Protein AF-A0A6L5ZNS9-F1 (afdb_monomer_lite)

Sequence (73 aa):
MTEAAAIALDPRSPRARLINFFDNGEFVTITPEDDRGVLAAVGRANGTNVVAFITDPTVQGGAMGSEGCRAIV

Structure (mmCIF, N/CA/C/O backbone):
data_AF-A0A6L5ZNS9-F1
#
_entry.id   AF-A0A6L5ZNS9-F1
#
loop_
_atom_site.group_PDB
_atom_site.id
_atom_site.type_symbol
_atom_site.label_atom_id
_atom_site.label_alt_id
_atom_site.label_comp_id
_atom_site.label_asym_id
_atom_site.label_entity_id
_atom_site.label_seq_id
_atom_site.pdbx_PDB_ins_code
_atom_site.Cartn_x
_atom_site.Cartn_y
_atom_site.Cartn_z
_atom_site.occupancy
_atom_site.B_iso_or_equiv
_atom_site.auth_seq_id
_atom_site.auth_comp_id
_atom_site.auth_asym_id
_atom_site.auth_atom_id
_atom_site.pdbx_PDB_model_num
ATOM 1 N N . MET A 1 1 ? 16.615 31.170 -4.028 1.00 43.28 1 MET A N 1
ATOM 2 C CA . MET A 1 1 ? 15.879 30.197 -3.198 1.00 43.28 1 MET A CA 1
ATOM 3 C C . MET A 1 1 ? 15.270 29.202 -4.165 1.00 43.28 1 MET A C 1
ATOM 5 O O . MET A 1 1 ? 14.243 29.496 -4.753 1.00 43.28 1 MET A O 1
ATOM 9 N N . THR A 1 2 ? 16.007 28.141 -4.490 1.00 41.91 2 THR A N 1
ATOM 10 C CA . THR A 1 2 ? 15.592 27.174 -5.514 1.00 41.91 2 THR A CA 1
ATOM 11 C C . THR A 1 2 ? 14.689 26.156 -4.839 1.00 41.91 2 THR A C 1
ATOM 13 O O . THR A 1 2 ? 15.147 25.401 -3.986 1.00 41.91 2 THR A O 1
ATOM 16 N N . GLU A 1 3 ? 13.404 26.194 -5.163 1.00 48.19 3 GLU A N 1
ATOM 17 C CA . GLU A 1 3 ? 12.426 25.225 -4.686 1.00 48.19 3 GLU A CA 1
ATOM 18 C C . GLU A 1 3 ? 12.649 23.917 -5.447 1.00 48.19 3 GLU A C 1
ATOM 2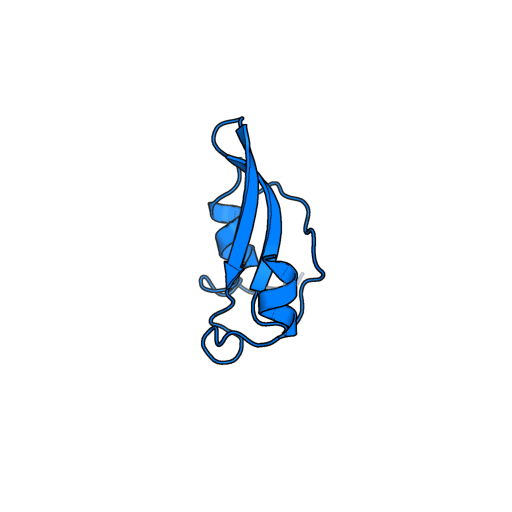0 O O . GLU A 1 3 ? 12.553 23.869 -6.675 1.00 48.19 3 GLU A O 1
ATOM 25 N N . ALA A 1 4 ? 13.053 22.870 -4.727 1.00 51.34 4 ALA A N 1
ATOM 26 C CA . ALA A 1 4 ? 13.150 21.537 -5.293 1.00 51.34 4 ALA A CA 1
ATOM 27 C C . ALA A 1 4 ? 11.726 21.081 -5.618 1.00 51.34 4 ALA A C 1
ATOM 29 O O . ALA A 1 4 ? 10.926 20.868 -4.709 1.00 51.34 4 ALA A O 1
ATOM 30 N N . ALA A 1 5 ? 11.404 20.977 -6.908 1.00 49.34 5 ALA A N 1
ATOM 31 C CA . ALA A 1 5 ? 10.142 20.409 -7.353 1.00 49.34 5 ALA A CA 1
ATOM 32 C C . ALA A 1 5 ? 9.955 19.050 -6.665 1.00 49.34 5 ALA A C 1
ATOM 34 O O . ALA A 1 5 ? 10.790 18.156 -6.821 1.00 49.34 5 ALA A O 1
ATOM 35 N N . ALA A 1 6 ? 8.894 18.918 -5.866 1.00 57.84 6 ALA A N 1
ATOM 36 C CA . ALA A 1 6 ? 8.529 17.646 -5.270 1.00 57.84 6 ALA A CA 1
ATOM 37 C C . ALA A 1 6 ? 8.408 16.624 -6.406 1.00 57.84 6 ALA A C 1
ATOM 39 O O . ALA A 1 6 ? 7.619 16.816 -7.333 1.00 57.84 6 ALA A O 1
ATOM 40 N N . ILE A 1 7 ? 9.238 15.579 -6.377 1.00 59.47 7 ILE A N 1
ATOM 41 C CA . ILE A 1 7 ? 9.159 14.506 -7.365 1.00 59.47 7 ILE A CA 1
ATOM 42 C C . ILE A 1 7 ? 7.767 13.901 -7.212 1.00 59.47 7 ILE A C 1
ATOM 44 O O . ILE A 1 7 ? 7.451 13.322 -6.172 1.00 59.47 7 ILE A O 1
ATOM 48 N N . ALA A 1 8 ? 6.920 14.098 -8.222 1.00 76.75 8 ALA A N 1
ATOM 49 C CA . ALA A 1 8 ? 5.584 13.533 -8.231 1.00 76.75 8 ALA A CA 1
ATOM 50 C C . ALA A 1 8 ? 5.711 12.009 -8.130 1.00 76.75 8 ALA A C 1
ATOM 52 O O . ALA A 1 8 ? 6.348 11.371 -8.970 1.00 76.75 8 ALA A O 1
ATOM 53 N N . LEU A 1 9 ? 5.148 11.445 -7.064 1.00 85.50 9 LEU A N 1
ATOM 54 C CA . LEU A 1 9 ? 5.168 10.012 -6.816 1.00 85.50 9 LEU A CA 1
ATOM 55 C C . LEU A 1 9 ? 4.421 9.302 -7.957 1.00 85.50 9 LEU A C 1
ATOM 57 O O . LEU A 1 9 ? 3.326 9.735 -8.320 1.00 85.50 9 LEU A O 1
ATOM 61 N N . ASP A 1 10 ? 4.998 8.235 -8.529 1.00 92.19 10 ASP A N 1
ATOM 62 C CA . ASP A 1 10 ? 4.336 7.479 -9.603 1.00 92.19 10 ASP A CA 1
ATOM 63 C C . ASP A 1 10 ? 2.937 7.058 -9.114 1.00 92.19 10 ASP A C 1
ATOM 65 O O . ASP A 1 10 ? 2.835 6.434 -8.049 1.00 92.19 10 ASP A O 1
ATOM 69 N N . PRO A 1 11 ? 1.853 7.380 -9.846 1.00 94.31 11 PRO A N 1
ATOM 70 C CA . PRO A 1 11 ? 0.490 7.066 -9.416 1.00 94.31 11 PRO A CA 1
ATOM 71 C C . PRO A 1 11 ? 0.245 5.560 -9.251 1.00 94.31 11 PRO A C 1
ATOM 73 O O . PRO A 1 11 ? -0.699 5.152 -8.574 1.00 94.31 11 PRO A O 1
ATOM 76 N N . ARG A 1 12 ? 1.085 4.720 -9.866 1.00 95.00 12 ARG A N 1
ATOM 77 C CA . ARG A 1 12 ? 1.046 3.260 -9.748 1.00 95.00 12 ARG A CA 1
ATOM 78 C C . ARG A 1 12 ? 1.767 2.755 -8.505 1.00 95.00 12 ARG A C 1
ATOM 80 O O . ARG A 1 12 ? 1.505 1.619 -8.115 1.00 95.00 12 ARG A O 1
ATOM 87 N N . SER A 1 13 ? 2.641 3.564 -7.898 1.00 94.75 13 SER A N 1
ATOM 88 C CA . SER A 1 13 ? 3.399 3.158 -6.715 1.00 94.75 13 SER A CA 1
ATOM 89 C C . SER A 1 13 ? 2.450 2.709 -5.594 1.00 94.75 13 SER A C 1
ATOM 91 O O . SER A 1 13 ? 1.393 3.323 -5.387 1.00 94.75 13 SER A O 1
ATOM 93 N N . PRO A 1 14 ? 2.805 1.661 -4.834 1.00 96.75 14 PRO A N 1
ATOM 94 C CA . PRO A 1 14 ? 2.003 1.209 -3.709 1.00 96.75 14 PRO A CA 1
ATOM 95 C C . PRO A 1 14 ? 1.744 2.329 -2.708 1.00 96.75 14 PRO A C 1
ATOM 97 O O . PRO A 1 14 ? 0.615 2.499 -2.261 1.00 96.75 14 PRO A O 1
ATOM 100 N N . ARG A 1 15 ? 2.758 3.157 -2.431 1.00 96.12 15 ARG A N 1
ATOM 101 C CA . ARG A 1 15 ? 2.646 4.290 -1.512 1.00 96.12 15 ARG A CA 1
ATOM 102 C C . ARG A 1 15 ? 1.605 5.313 -1.969 1.00 96.12 15 ARG A C 1
ATOM 104 O O . ARG A 1 15 ? 0.751 5.675 -1.167 1.00 96.12 15 ARG A O 1
ATOM 111 N N . ALA A 1 16 ? 1.614 5.735 -3.238 1.00 96.12 16 ALA A N 1
ATOM 112 C CA . ALA A 1 16 ? 0.603 6.665 -3.756 1.00 96.12 16 ALA A CA 1
ATOM 113 C C . ALA A 1 16 ? -0.812 6.094 -3.595 1.00 96.12 16 ALA A C 1
ATOM 115 O O . ALA A 1 16 ? -1.746 6.790 -3.203 1.00 96.12 16 ALA A O 1
ATOM 116 N N . ARG A 1 17 ? -0.964 4.797 -3.864 1.00 97.44 17 ARG A N 1
ATOM 117 C CA . ARG A 1 17 ? -2.255 4.114 -3.799 1.00 97.44 17 ARG A CA 1
ATOM 118 C C . ARG A 1 17 ? -2.731 3.890 -2.361 1.00 97.44 17 ARG A C 1
ATOM 120 O O . ARG A 1 17 ? -3.929 3.989 -2.127 1.00 97.44 17 ARG A O 1
ATOM 127 N N . LEU A 1 18 ? -1.828 3.652 -1.406 1.00 97.94 18 LEU A N 1
ATOM 128 C CA . LEU A 1 18 ? -2.156 3.568 0.022 1.00 97.94 18 LEU A CA 1
ATOM 129 C C . LEU A 1 18 ? -2.551 4.934 0.596 1.00 97.94 18 LEU A C 1
ATOM 131 O O . LEU A 1 18 ? -3.533 5.003 1.328 1.00 97.94 18 LEU A O 1
ATOM 135 N N . ILE A 1 19 ? -1.856 6.015 0.210 1.00 97.75 19 ILE A N 1
ATOM 136 C CA . ILE A 1 19 ? -2.241 7.395 0.565 1.00 97.75 19 ILE A CA 1
ATOM 137 C C . ILE A 1 19 ? -3.671 7.693 0.092 1.00 97.75 19 ILE A C 1
ATOM 139 O O . ILE A 1 19 ? -4.443 8.314 0.809 1.00 97.75 19 ILE A O 1
ATOM 143 N N . ASN A 1 20 ? -4.041 7.219 -1.098 1.00 97.50 20 ASN A N 1
ATOM 144 C CA . ASN A 1 20 ? -5.391 7.412 -1.630 1.00 97.50 20 ASN A CA 1
ATOM 145 C C . ASN A 1 20 ? -6.447 6.477 -1.011 1.00 97.50 20 ASN A C 1
ATOM 147 O O . ASN A 1 20 ? -7.637 6.743 -1.157 1.00 97.50 20 ASN A O 1
ATOM 151 N N . PHE A 1 21 ? -6.038 5.365 -0.395 1.00 98.31 21 PHE A N 1
ATOM 152 C CA . PHE A 1 21 ? -6.950 4.358 0.156 1.00 98.31 21 PHE A CA 1
ATOM 153 C C . PHE A 1 21 ? -7.293 4.612 1.625 1.00 98.31 21 PHE A C 1
ATOM 155 O O . PHE A 1 21 ? -8.455 4.487 2.008 1.00 98.31 21 PHE A O 1
ATOM 162 N N . PHE A 1 22 ? -6.291 4.925 2.446 1.00 98.75 22 PHE A N 1
ATOM 163 C CA . PHE A 1 22 ? -6.488 5.140 3.873 1.00 98.75 22 PHE A CA 1
ATOM 164 C C . PHE A 1 22 ? -7.020 6.541 4.171 1.00 98.75 22 PHE A C 1
ATOM 166 O O . PHE A 1 22 ? -6.721 7.509 3.471 1.00 98.75 22 PHE A O 1
ATOM 173 N N . ASP A 1 23 ? -7.782 6.651 5.254 1.00 98.50 23 ASP A N 1
ATOM 174 C CA . ASP A 1 23 ? -8.323 7.909 5.749 1.00 98.50 23 ASP A CA 1
ATOM 175 C C . ASP A 1 23 ? -7.182 8.916 5.961 1.00 98.50 23 ASP A C 1
ATOM 177 O O . ASP A 1 23 ? -6.186 8.620 6.623 1.00 98.50 23 ASP A O 1
ATOM 181 N N . ASN A 1 24 ? -7.315 10.106 5.367 1.00 97.81 24 ASN A N 1
ATOM 182 C CA . ASN A 1 24 ? -6.300 11.171 5.378 1.00 97.81 24 ASN A CA 1
ATOM 183 C C . ASN A 1 24 ? -4.914 10.752 4.836 1.00 97.81 24 ASN A C 1
ATOM 185 O O . ASN A 1 24 ? -3.934 11.468 5.034 1.00 97.81 24 ASN A O 1
ATOM 189 N N . GLY A 1 25 ? -4.817 9.603 4.159 1.00 97.44 25 GLY A N 1
ATOM 190 C CA . GLY A 1 25 ? -3.555 9.009 3.729 1.00 97.44 25 GLY A CA 1
ATOM 191 C C . GLY A 1 25 ? -2.669 8.507 4.868 1.00 97.44 25 GLY A C 1
ATOM 192 O O . GLY A 1 25 ? -1.465 8.341 4.670 1.00 97.44 25 GLY A O 1
ATOM 193 N N . GLU A 1 26 ? -3.238 8.264 6.051 1.00 98.06 26 GLU A N 1
ATOM 194 C CA . GLU A 1 26 ? -2.501 7.824 7.233 1.00 98.06 26 GLU A CA 1
ATOM 195 C C . GLU A 1 26 ? -2.452 6.299 7.346 1.00 98.06 26 GLU A C 1
ATOM 197 O O . GLU A 1 26 ? -3.473 5.613 7.434 1.00 98.06 26 GLU A O 1
ATOM 202 N N . PHE A 1 27 ? -1.236 5.757 7.397 1.00 98.38 27 PHE A N 1
ATOM 203 C CA . PHE A 1 27 ? -0.995 4.334 7.599 1.00 98.38 27 PHE A CA 1
ATOM 204 C C . PH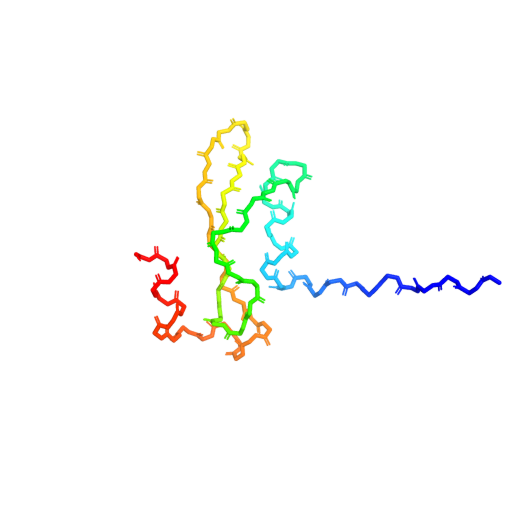E A 1 27 ? 0.392 4.067 8.171 1.00 98.38 27 PHE A C 1
ATOM 206 O O . PHE A 1 27 ? 1.289 4.909 8.122 1.00 98.38 27 PHE A O 1
ATOM 213 N N . VAL A 1 28 ? 0.576 2.852 8.678 1.00 98.19 28 VAL A N 1
ATOM 214 C CA . VAL A 1 28 ? 1.863 2.318 9.122 1.00 98.19 28 VAL A CA 1
ATOM 215 C C . VAL A 1 28 ? 2.200 1.114 8.258 1.00 98.19 28 VAL A C 1
ATOM 217 O O . VAL A 1 28 ? 1.377 0.214 8.090 1.00 98.19 28 VAL A O 1
ATOM 220 N N . THR A 1 29 ? 3.403 1.088 7.695 1.00 98.00 29 THR A N 1
ATOM 221 C CA . THR A 1 29 ? 3.863 -0.048 6.897 1.00 98.00 29 THR A CA 1
ATOM 222 C C . THR A 1 29 ? 4.145 -1.253 7.797 1.00 98.00 29 THR A C 1
ATOM 224 O O . THR A 1 29 ? 4.734 -1.133 8.869 1.00 98.00 29 THR A O 1
ATOM 227 N N . ILE A 1 30 ? 3.695 -2.432 7.370 1.00 97.50 30 ILE A N 1
ATOM 228 C CA . ILE A 1 30 ? 3.988 -3.719 8.024 1.00 97.50 30 ILE A CA 1
ATOM 229 C C . ILE A 1 30 ? 5.335 -4.243 7.523 1.00 97.50 30 ILE A C 1
ATOM 231 O O . ILE A 1 30 ? 6.114 -4.830 8.271 1.00 97.50 30 ILE A O 1
ATOM 235 N N . THR A 1 31 ? 5.611 -4.014 6.241 1.00 94.38 31 THR A N 1
ATOM 236 C CA . THR A 1 31 ? 6.837 -4.432 5.569 1.00 94.38 31 THR A CA 1
ATOM 237 C C . THR A 1 31 ? 7.641 -3.211 5.110 1.00 94.38 31 THR A C 1
ATOM 239 O O . THR A 1 31 ? 7.038 -2.180 4.814 1.00 94.38 31 THR A O 1
ATOM 242 N N . PRO A 1 32 ? 8.980 -3.299 4.991 1.00 93.56 32 PRO A N 1
ATOM 243 C CA . PRO A 1 32 ? 9.794 -2.213 4.429 1.00 93.56 32 PRO A CA 1
ATOM 244 C C . PRO A 1 32 ? 9.316 -1.766 3.036 1.00 93.56 32 PRO A C 1
ATOM 246 O O . PRO A 1 32 ? 8.738 -2.565 2.313 1.00 93.56 32 PRO A O 1
ATOM 249 N N . GLU A 1 33 ? 9.578 -0.535 2.612 1.00 92.25 33 GLU A N 1
ATOM 250 C CA . GLU A 1 33 ? 9.339 -0.131 1.216 1.00 92.25 33 GLU A CA 1
ATOM 251 C C . GLU A 1 33 ? 10.559 -0.520 0.363 1.00 92.25 33 GLU A C 1
ATOM 253 O O . GLU A 1 33 ? 11.577 0.167 0.397 1.00 92.25 33 GLU A O 1
ATOM 258 N N . ASP A 1 34 ? 10.484 -1.656 -0.338 1.00 91.75 34 ASP A N 1
ATOM 259 C CA . ASP A 1 34 ? 11.557 -2.194 -1.188 1.00 91.75 34 ASP A CA 1
ATOM 260 C C . ASP A 1 34 ? 11.011 -2.840 -2.480 1.00 91.75 34 ASP A C 1
ATOM 262 O O . ASP A 1 34 ? 9.848 -2.663 -2.844 1.00 91.75 34 ASP A O 1
ATOM 26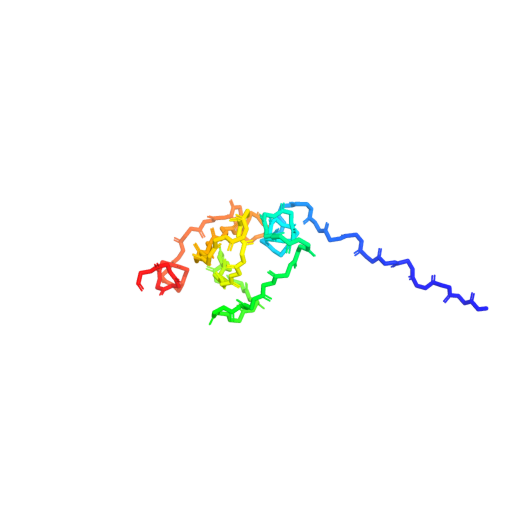6 N N . ASP A 1 35 ? 11.858 -3.585 -3.191 1.00 91.62 35 ASP A N 1
ATOM 267 C CA . ASP A 1 35 ? 11.581 -4.178 -4.498 1.00 91.62 35 ASP A CA 1
ATOM 268 C C . ASP A 1 35 ? 10.924 -5.571 -4.449 1.00 91.62 35 ASP A C 1
ATOM 270 O O . ASP A 1 35 ? 10.869 -6.263 -5.465 1.00 91.62 35 ASP A O 1
ATOM 274 N N . ARG A 1 36 ? 10.336 -5.995 -3.319 1.00 92.75 36 ARG A N 1
ATOM 275 C CA . ARG A 1 36 ? 9.642 -7.299 -3.240 1.00 92.75 36 ARG A CA 1
ATOM 276 C C . ARG A 1 36 ? 8.321 -7.380 -4.019 1.00 92.75 36 ARG A C 1
ATOM 278 O O . ARG A 1 36 ? 7.641 -8.405 -3.976 1.00 92.75 36 ARG A O 1
ATOM 285 N N . GLY A 1 37 ? 7.938 -6.297 -4.697 1.00 94.50 37 GLY A N 1
ATOM 286 C CA . GLY A 1 37 ? 6.777 -6.232 -5.586 1.00 94.50 37 GLY A CA 1
ATOM 287 C C . GLY A 1 37 ? 5.435 -5.997 -4.886 1.00 94.50 37 GLY A C 1
ATOM 288 O O . GLY A 1 37 ? 4.398 -6.035 -5.545 1.00 94.50 37 GLY A O 1
ATOM 289 N N . VAL A 1 38 ? 5.421 -5.747 -3.573 1.00 97.25 38 VAL A N 1
ATOM 290 C CA . VAL A 1 38 ? 4.210 -5.441 -2.791 1.00 97.25 38 VAL A CA 1
ATOM 291 C C . VAL A 1 38 ? 4.561 -4.678 -1.512 1.00 97.25 38 VAL A C 1
ATOM 293 O O . VAL A 1 38 ? 5.588 -4.936 -0.881 1.00 97.25 38 VAL A O 1
ATOM 296 N N . LEU A 1 39 ? 3.670 -3.774 -1.104 1.00 97.88 39 LEU A N 1
ATOM 297 C CA . LEU A 1 39 ? 3.717 -3.085 0.185 1.00 97.88 39 LEU A CA 1
ATOM 298 C C . LEU A 1 39 ? 2.472 -3.423 1.005 1.00 97.88 39 LEU A C 1
ATOM 300 O O . LEU A 1 39 ? 1.354 -3.234 0.521 1.00 97.88 39 LEU A O 1
ATOM 304 N N . ALA A 1 40 ? 2.669 -3.887 2.239 1.00 98.12 40 ALA A N 1
ATOM 305 C CA . ALA A 1 40 ? 1.600 -4.131 3.204 1.00 98.12 40 ALA A CA 1
ATOM 306 C C . ALA A 1 40 ? 1.593 -3.056 4.300 1.00 98.12 40 ALA A C 1
ATOM 308 O O . ALA A 1 40 ? 2.650 -2.617 4.763 1.00 98.12 40 ALA A O 1
ATOM 309 N N . ALA A 1 41 ? 0.404 -2.638 4.728 1.00 98.44 41 ALA A N 1
ATOM 310 C CA . ALA A 1 41 ? 0.210 -1.577 5.707 1.00 98.44 41 ALA A CA 1
ATOM 311 C C . ALA A 1 41 ? -1.072 -1.766 6.532 1.00 98.44 41 ALA A C 1
ATOM 313 O O . ALA A 1 41 ? -2.022 -2.425 6.104 1.00 98.44 41 ALA A O 1
ATOM 314 N N . VAL A 1 42 ? -1.102 -1.135 7.704 1.00 98.56 42 VAL A N 1
ATOM 315 C CA . VAL A 1 42 ? -2.290 -0.977 8.552 1.00 98.56 42 VAL A CA 1
ATOM 316 C C . VAL A 1 42 ? -2.708 0.484 8.621 1.00 98.56 42 VAL A C 1
ATOM 318 O O . VAL A 1 42 ? -1.865 1.378 8.665 1.00 98.56 42 VAL A O 1
ATOM 321 N N . GLY A 1 43 ? -4.011 0.728 8.684 1.00 98.44 43 GLY A N 1
ATOM 322 C CA . GLY A 1 43 ? -4.572 2.071 8.798 1.00 98.44 43 GLY A CA 1
ATOM 323 C C . GLY A 1 43 ? -6.082 2.026 8.994 1.00 98.44 43 GLY A C 1
ATOM 324 O O . GLY A 1 43 ? -6.634 0.993 9.391 1.00 98.44 43 GLY A O 1
ATOM 325 N N . ARG A 1 44 ? -6.756 3.144 8.717 1.00 98.75 44 ARG A N 1
ATOM 326 C CA . ARG A 1 44 ? -8.220 3.241 8.775 1.00 98.75 44 ARG A CA 1
ATOM 327 C C . ARG A 1 44 ? -8.817 3.473 7.396 1.00 98.75 44 ARG A C 1
ATOM 329 O O . ARG A 1 44 ? -8.277 4.257 6.629 1.00 98.75 44 ARG A O 1
ATOM 336 N N . ALA A 1 45 ? -9.922 2.800 7.103 1.00 98.12 45 ALA A N 1
ATOM 337 C CA . ALA A 1 45 ? -10.753 3.069 5.937 1.00 98.12 45 ALA A CA 1
ATOM 338 C C . ALA A 1 45 ? -12.191 3.283 6.412 1.00 98.12 45 ALA A C 1
ATOM 340 O O . ALA A 1 45 ? -12.793 2.383 7.009 1.00 98.12 45 ALA A O 1
ATOM 341 N N . ASN A 1 46 ? -12.728 4.483 6.194 1.00 97.94 46 ASN A N 1
ATOM 342 C CA . ASN A 1 46 ? -14.018 4.918 6.731 1.00 97.94 46 ASN A CA 1
ATOM 343 C C . ASN A 1 46 ? -14.130 4.660 8.247 1.00 97.94 46 ASN A C 1
ATOM 345 O O . ASN A 1 46 ? -15.108 4.093 8.737 1.00 97.94 46 ASN A O 1
ATOM 349 N N . GLY A 1 47 ? -13.080 5.006 8.995 1.00 98.12 47 GLY A N 1
ATOM 350 C CA . GLY A 1 47 ? -12.991 4.850 10.446 1.00 98.12 47 GLY A CA 1
ATOM 351 C C . GLY A 1 47 ? -12.725 3.425 10.944 1.00 98.12 47 GLY A C 1
ATOM 352 O O . GLY A 1 47 ? -12.446 3.251 12.133 1.00 98.12 47 GLY A O 1
ATOM 353 N N . THR A 1 48 ? -12.754 2.415 10.072 1.00 98.62 48 THR A N 1
ATOM 354 C CA . THR A 1 48 ? -12.546 1.003 10.433 1.00 98.62 48 THR A CA 1
ATOM 355 C C . THR A 1 48 ? -11.076 0.622 10.306 1.00 98.62 48 THR A C 1
ATOM 357 O O . THR A 1 48 ? -10.454 0.923 9.292 1.00 98.62 48 THR A O 1
ATOM 360 N N . ASN A 1 49 ? -10.518 -0.063 11.308 1.00 98.44 49 ASN A N 1
ATOM 361 C CA . ASN A 1 49 ? -9.147 -0.578 11.236 1.00 98.44 49 ASN A CA 1
ATOM 362 C C . ASN A 1 49 ? -9.059 -1.694 10.188 1.00 98.44 49 ASN A C 1
ATOM 364 O O . ASN A 1 49 ? -9.781 -2.688 10.289 1.00 98.44 49 ASN A O 1
ATOM 368 N N . VAL A 1 50 ? -8.157 -1.551 9.218 1.00 98.56 50 VAL A N 1
ATOM 369 C CA . VAL A 1 50 ? -7.952 -2.534 8.146 1.00 98.56 50 VAL A CA 1
ATOM 370 C C . VAL A 1 50 ? -6.466 -2.777 7.887 1.00 98.56 50 VAL A C 1
ATOM 372 O O . VAL A 1 50 ? -5.615 -1.928 8.161 1.00 98.56 50 VAL A O 1
ATOM 375 N N . VAL A 1 51 ? -6.174 -3.951 7.329 1.00 98.25 51 VAL A N 1
ATOM 376 C CA . VAL A 1 51 ? -4.891 -4.290 6.707 1.00 98.25 51 VAL A CA 1
ATOM 377 C C . VAL A 1 51 ? -5.088 -4.192 5.197 1.00 98.25 51 VAL A C 1
ATOM 379 O O . VAL A 1 51 ? -6.069 -4.721 4.674 1.00 98.25 51 VAL A O 1
ATOM 382 N N . ALA A 1 52 ? -4.167 -3.542 4.494 1.00 98.00 52 ALA A N 1
ATOM 383 C CA . ALA A 1 52 ? -4.164 -3.471 3.038 1.00 98.00 52 ALA A CA 1
ATOM 384 C C . ALA A 1 52 ? -2.790 -3.862 2.491 1.00 98.00 52 ALA A C 1
ATOM 386 O O . ALA A 1 52 ? -1.761 -3.565 3.097 1.00 98.00 52 ALA A O 1
ATOM 387 N N . PHE A 1 53 ? -2.776 -4.496 1.322 1.00 97.69 53 PHE A N 1
ATOM 388 C CA . PHE A 1 53 ? -1.564 -4.760 0.557 1.00 97.69 53 PHE A CA 1
ATOM 389 C C . PHE A 1 53 ? -1.760 -4.302 -0.886 1.00 97.69 53 PHE A C 1
ATOM 391 O O . PHE A 1 53 ? -2.835 -4.467 -1.466 1.00 97.69 53 PHE A O 1
ATOM 398 N N . ILE A 1 54 ? -0.724 -3.703 -1.468 1.00 97.75 54 ILE A N 1
ATOM 399 C CA . ILE A 1 54 ? -0.748 -3.197 -2.839 1.00 97.75 54 ILE A CA 1
ATOM 400 C C . ILE A 1 54 ? 0.488 -3.701 -3.574 1.00 97.75 54 ILE A C 1
ATOM 402 O O . ILE A 1 54 ? 1.611 -3.387 -3.187 1.00 97.75 54 ILE A O 1
ATOM 406 N N . THR A 1 55 ? 0.275 -4.484 -4.634 1.00 97.25 55 THR A N 1
ATOM 407 C CA . THR A 1 55 ? 1.341 -4.900 -5.556 1.00 97.25 55 THR A CA 1
ATOM 408 C C . THR A 1 55 ? 1.932 -3.681 -6.257 1.00 97.25 55 THR A C 1
ATOM 410 O O . THR A 1 55 ? 1.205 -2.714 -6.497 1.00 97.25 55 THR A O 1
ATOM 413 N N . ASP A 1 56 ? 3.209 -3.734 -6.628 1.00 96.75 56 ASP A N 1
ATOM 414 C CA . ASP A 1 56 ? 3.950 -2.620 -7.221 1.00 96.75 56 ASP A CA 1
ATOM 415 C C . ASP A 1 56 ? 4.177 -2.800 -8.735 1.00 96.75 56 ASP A C 1
ATOM 417 O O . ASP A 1 56 ? 5.127 -3.472 -9.135 1.00 96.75 56 ASP A O 1
ATOM 421 N N . PRO A 1 57 ? 3.370 -2.171 -9.615 1.00 95.81 57 PRO A N 1
ATOM 422 C CA . PRO A 1 57 ? 3.586 -2.219 -11.058 1.00 95.81 57 PRO A CA 1
ATOM 423 C C . PRO A 1 57 ? 4.879 -1.545 -11.529 1.00 95.81 57 PRO A C 1
ATOM 425 O O . PRO A 1 57 ? 5.276 -1.740 -12.678 1.00 95.81 57 PRO A O 1
ATOM 428 N N . THR A 1 58 ? 5.520 -0.727 -10.690 1.00 93.81 58 THR A N 1
ATOM 429 C CA . THR A 1 58 ? 6.811 -0.100 -11.006 1.00 93.81 58 THR A CA 1
ATOM 430 C C . THR A 1 58 ? 7.969 -1.095 -10.885 1.00 93.81 58 THR A C 1
ATOM 432 O O . THR A 1 58 ? 9.009 -0.901 -11.513 1.00 93.81 58 THR A O 1
ATOM 435 N N . VAL A 1 59 ? 7.751 -2.220 -10.191 1.00 94.44 59 VAL A N 1
ATOM 436 C CA . VAL A 1 59 ? 8.690 -3.338 -10.060 1.00 94.44 59 VAL A CA 1
ATOM 437 C C . VAL A 1 59 ? 8.209 -4.513 -10.908 1.00 94.44 59 VAL A C 1
ATOM 439 O O . VAL A 1 59 ? 7.224 -5.171 -10.588 1.00 94.44 59 VAL A O 1
ATOM 442 N N . GLN A 1 60 ? 8.895 -4.781 -12.023 1.00 94.06 60 GLN A N 1
ATOM 443 C CA . GLN A 1 60 ? 8.590 -5.903 -12.931 1.00 94.06 60 GLN A CA 1
ATOM 444 C C . GLN A 1 60 ? 7.107 -5.995 -13.356 1.00 94.06 60 GLN A C 1
ATOM 446 O O . GLN A 1 60 ? 6.575 -7.083 -13.565 1.00 94.06 60 GLN A O 1
ATOM 451 N N . GLY A 1 61 ? 6.409 -4.858 -13.460 1.00 94.25 61 GLY A N 1
ATOM 452 C CA . GLY A 1 61 ? 4.986 -4.834 -13.805 1.00 94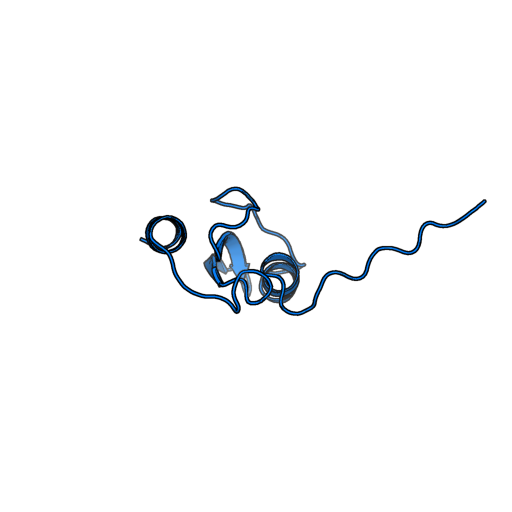.25 61 GLY A CA 1
ATOM 453 C C . GLY A 1 61 ? 4.051 -5.372 -12.713 1.00 94.25 61 GLY A C 1
ATOM 454 O O . GLY A 1 61 ? 2.874 -5.583 -12.993 1.00 94.25 61 GLY A O 1
ATOM 455 N N . GLY A 1 62 ? 4.534 -5.570 -11.482 1.00 94.19 62 GLY A N 1
ATOM 456 C CA . GLY A 1 62 ? 3.763 -6.135 -10.372 1.00 94.19 62 GLY A CA 1
ATOM 457 C C . GLY A 1 62 ? 3.799 -7.661 -10.326 1.00 94.19 62 GLY A C 1
ATOM 458 O O . GLY A 1 62 ? 2.885 -8.277 -9.778 1.00 94.19 62 GLY A O 1
ATOM 459 N N . ALA A 1 63 ? 4.820 -8.277 -10.928 1.00 95.19 63 ALA A N 1
ATOM 460 C CA . ALA A 1 63 ? 5.026 -9.716 -10.855 1.00 95.19 63 ALA A CA 1
ATOM 461 C C . ALA A 1 63 ? 5.238 -10.173 -9.400 1.00 95.19 63 ALA A C 1
ATOM 463 O O . ALA A 1 63 ? 5.998 -9.569 -8.644 1.00 95.19 63 ALA A O 1
ATOM 464 N N . MET A 1 64 ? 4.574 -11.266 -9.014 1.00 96.19 64 MET A N 1
ATOM 465 C CA . MET A 1 64 ? 4.635 -11.796 -7.652 1.00 96.19 64 MET A CA 1
ATOM 466 C C . MET A 1 64 ? 5.762 -12.818 -7.491 1.00 96.19 64 MET A C 1
ATOM 468 O O . MET A 1 64 ? 5.725 -13.895 -8.085 1.00 96.19 64 MET A O 1
ATOM 472 N N . GLY A 1 65 ? 6.743 -12.480 -6.650 1.00 94.62 65 GLY A N 1
ATOM 473 C CA . GLY A 1 65 ? 7.801 -13.382 -6.188 1.00 94.62 65 GLY A CA 1
ATOM 474 C C . GLY A 1 65 ? 7.531 -13.964 -4.796 1.00 94.62 65 GLY A C 1
ATOM 475 O O . GLY A 1 65 ? 6.541 -13.629 -4.145 1.00 94.62 65 GLY A O 1
ATOM 476 N N . SER A 1 66 ? 8.440 -14.812 -4.305 1.00 96.38 66 SER A N 1
ATOM 477 C CA . SER A 1 66 ? 8.319 -15.460 -2.987 1.00 96.38 66 SER A CA 1
ATOM 478 C C . SER A 1 66 ? 8.212 -14.458 -1.837 1.00 96.38 66 SER A C 1
ATOM 480 O O . SER A 1 66 ? 7.332 -14.591 -0.990 1.00 96.38 66 SER A O 1
ATOM 482 N N . GLU A 1 67 ? 9.071 -13.436 -1.834 1.00 95.25 67 GLU A N 1
ATOM 483 C CA . GLU A 1 67 ? 9.098 -12.411 -0.786 1.00 95.25 67 GLU A CA 1
ATOM 484 C C . GLU A 1 67 ? 7.828 -11.564 -0.783 1.00 95.25 67 GLU A C 1
ATOM 486 O O . GLU A 1 67 ? 7.306 -11.237 0.282 1.00 95.25 67 GLU A O 1
ATOM 491 N N . GLY A 1 68 ? 7.290 -11.263 -1.967 1.00 95.38 68 GLY A N 1
ATOM 492 C CA . GLY A 1 68 ? 6.020 -10.565 -2.077 1.00 95.38 68 GLY A CA 1
ATOM 493 C C . GLY A 1 68 ? 4.856 -11.417 -1.574 1.00 95.38 68 GLY A C 1
ATOM 494 O O . GLY A 1 68 ? 4.040 -10.944 -0.791 1.00 95.38 68 GLY A O 1
ATOM 495 N N . CYS A 1 69 ? 4.793 -12.696 -1.951 1.00 96.69 69 CYS A N 1
ATOM 496 C CA . CYS A 1 69 ? 3.758 -13.597 -1.442 1.00 96.69 69 CYS A CA 1
ATOM 497 C C . CYS A 1 69 ? 3.826 -13.724 0.087 1.00 96.69 69 CYS A C 1
ATOM 499 O O . CYS A 1 69 ? 2.795 -13.633 0.746 1.00 96.69 69 CYS A O 1
ATOM 501 N N . ARG A 1 70 ? 5.031 -13.847 0.660 1.00 95.75 70 ARG A N 1
ATOM 502 C CA . ARG A 1 70 ? 5.266 -13.915 2.114 1.00 95.75 70 ARG A CA 1
ATOM 503 C C . ARG A 1 70 ? 4.861 -12.641 2.863 1.00 95.75 70 ARG A C 1
ATOM 505 O O . ARG A 1 70 ? 4.634 -12.692 4.061 1.00 95.75 70 ARG A O 1
ATOM 512 N N . ALA A 1 71 ? 4.790 -11.495 2.190 1.00 94.75 71 ALA A N 1
ATOM 513 C CA . ALA A 1 71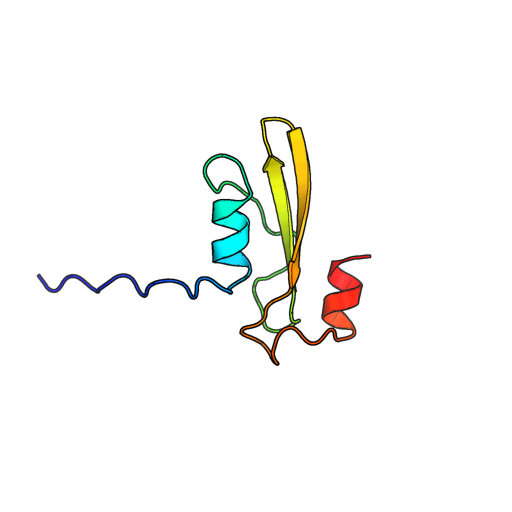 ? 4.281 -10.264 2.791 1.00 94.75 71 ALA A CA 1
ATOM 514 C C . ALA A 1 71 ? 2.744 -10.239 2.909 1.00 94.75 71 ALA A C 1
ATOM 516 O O . ALA A 1 71 ? 2.212 -9.418 3.653 1.00 94.75 71 ALA A O 1
ATOM 517 N N . ILE A 1 72 ? 2.038 -11.094 2.158 1.00 95.38 72 ILE A N 1
ATOM 518 C CA . ILE A 1 72 ? 0.570 -11.132 2.091 1.00 95.38 72 ILE A CA 1
ATOM 519 C C . ILE A 1 72 ? -0.018 -12.185 3.045 1.00 95.38 72 ILE A C 1
ATOM 521 O O . ILE A 1 72 ? -1.108 -11.957 3.574 1.00 95.38 72 ILE A O 1
ATOM 525 N N . VAL A 1 73 ? 0.667 -13.322 3.247 1.00 91.81 73 VAL A N 1
ATOM 526 C CA . VAL A 1 73 ? 0.179 -14.480 4.032 1.00 91.81 73 VAL A CA 1
ATOM 527 C C . VAL A 1 73 ? 0.943 -14.730 5.323 1.00 91.81 73 VAL A C 1
ATOM 529 O O . VAL A 1 73 ? 2.162 -14.455 5.363 1.00 91.81 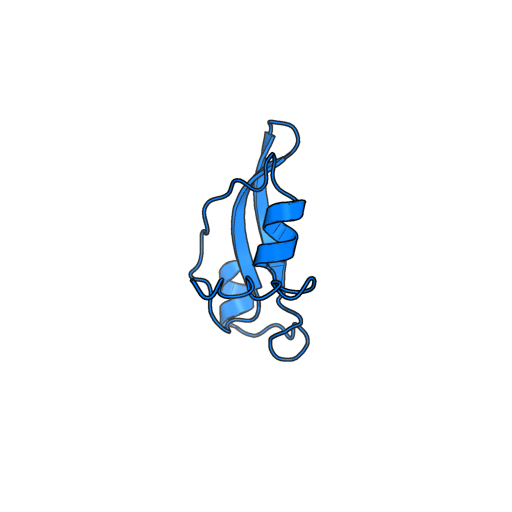73 VAL A O 1
#

Foldseek 3Di:
DDDDPDPPDDCQAQLVVCLVAADVRDWDWPDDPDQQQKTWIWHHGVNDTDIDMHGHCVRVHSDHDPSNVVSVD

pLDDT: mean 91.48, std 13.96, range [41.91, 98.75]

Secondary structure (DSSP, 8-state):
-------PPPTTSHHHHHHHHSGGG-EEESS-SSSSSEEEEEEEETTEEEEEEEE-TTTGGG---HHHHHHH-

Radius of gyration: 13.55 Å; chains: 1; bounding box: 30×46×25 Å